Protein AF-A0A292SIX7-F1 (afdb_monomer)

Structure (mmCIF, N/CA/C/O backbone):
data_AF-A0A292SIX7-F1
#
_entry.id   AF-A0A292SIX7-F1
#
loop_
_atom_site.group_PDB
_atom_site.id
_atom_site.type_symbol
_atom_site.label_atom_id
_atom_site.label_alt_id
_atom_site.label_comp_id
_atom_site.label_asym_id
_atom_site.label_entity_id
_atom_site.label_seq_id
_atom_site.pdbx_PDB_ins_code
_atom_site.Cartn_x
_atom_site.Cartn_y
_atom_site.Cartn_z
_atom_site.occupancy
_atom_site.B_iso_or_equiv
_atom_site.auth_seq_id
_atom_site.auth_comp_id
_atom_site.auth_asym_id
_atom_site.auth_atom_id
_atom_site.pdbx_PDB_model_num
ATOM 1 N N . GLY A 1 1 ? -0.513 16.752 -8.871 1.00 60.44 1 GLY A N 1
ATOM 2 C CA . GLY A 1 1 ? -1.214 16.411 -7.616 1.00 60.44 1 GLY A CA 1
ATOM 3 C C . GLY A 1 1 ? -1.445 14.915 -7.543 1.00 60.44 1 GLY A C 1
ATOM 4 O O . GLY A 1 1 ? -1.199 14.222 -8.523 1.00 60.44 1 GLY A O 1
ATOM 5 N N . CYS A 1 2 ? -1.913 14.416 -6.408 1.00 75.81 2 CYS A N 1
ATOM 6 C CA . CYS A 1 2 ? -2.048 12.983 -6.123 1.00 75.81 2 CYS A CA 1
ATOM 7 C C . CYS A 1 2 ? -3.405 12.468 -6.586 1.00 75.81 2 CYS A C 1
ATOM 9 O O . CYS A 1 2 ? -4.216 11.971 -5.813 1.00 75.81 2 CYS A O 1
ATOM 11 N N . GLY A 1 3 ? -3.652 12.685 -7.878 1.00 83.25 3 GLY A N 1
ATOM 12 C CA . GLY A 1 3 ? -4.972 12.628 -8.487 1.00 83.25 3 GLY A CA 1
ATOM 13 C C . GLY A 1 3 ? -5.657 11.278 -8.363 1.00 83.25 3 GLY A C 1
ATOM 14 O O . GLY A 1 3 ? -6.871 11.265 -8.406 1.00 83.25 3 GLY A O 1
ATOM 15 N N . ASN A 1 4 ? -4.931 10.176 -8.150 1.00 88.31 4 ASN A N 1
ATOM 16 C CA . ASN A 1 4 ? -5.556 8.855 -8.032 1.00 88.31 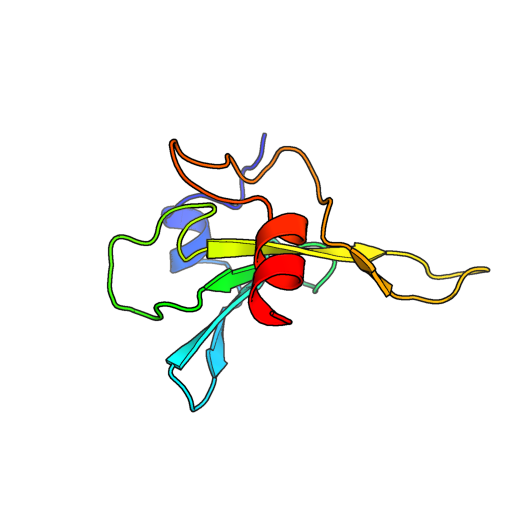4 ASN A CA 1
ATOM 17 C C . ASN A 1 4 ? -5.857 8.443 -6.581 1.00 88.31 4 ASN A C 1
ATOM 19 O O . ASN A 1 4 ? -6.574 7.470 -6.375 1.00 88.31 4 ASN A O 1
ATOM 23 N N . TRP A 1 5 ? -5.354 9.179 -5.582 1.00 85.19 5 TRP A N 1
ATOM 24 C CA . TRP A 1 5 ? -5.689 8.969 -4.170 1.00 85.19 5 TRP A CA 1
ATOM 25 C C . TRP A 1 5 ? -6.854 9.859 -3.749 1.00 85.19 5 TRP A C 1
ATOM 27 O O . TRP A 1 5 ? -6.734 10.730 -2.893 1.00 85.19 5 TRP A O 1
ATOM 37 N N . ASN A 1 6 ? -7.997 9.650 -4.391 1.00 84.62 6 ASN A N 1
ATOM 38 C CA . ASN A 1 6 ? -9.268 10.205 -3.951 1.00 84.62 6 ASN A CA 1
ATOM 39 C C . ASN A 1 6 ? -10.363 9.149 -4.101 1.00 84.62 6 ASN A C 1
ATOM 41 O O . ASN A 1 6 ? -10.239 8.237 -4.920 1.00 84.62 6 ASN A O 1
ATOM 45 N N . GLN A 1 7 ? -11.439 9.316 -3.337 1.00 84.00 7 GLN A N 1
ATOM 46 C CA . GLN A 1 7 ? -12.537 8.358 -3.250 1.00 84.00 7 GLN A CA 1
ATOM 47 C C . GLN A 1 7 ? -13.077 7.940 -4.626 1.00 84.00 7 GLN A C 1
ATOM 49 O O . GLN A 1 7 ? -13.126 6.752 -4.926 1.00 84.00 7 GLN A O 1
ATOM 54 N N . LYS A 1 8 ? -13.371 8.900 -5.512 1.00 90.31 8 LYS A N 1
ATOM 55 C CA . LYS A 1 8 ? -13.927 8.616 -6.843 1.00 90.31 8 LYS A CA 1
ATOM 56 C C . LYS A 1 8 ? -12.998 7.748 -7.693 1.00 90.31 8 LYS A C 1
ATOM 58 O O . LYS A 1 8 ? -13.472 6.857 -8.393 1.00 90.31 8 LYS A O 1
ATOM 63 N N . GLU A 1 9 ? -11.694 8.016 -7.682 1.00 91.31 9 GLU A N 1
ATOM 64 C CA . GLU A 1 9 ? -10.736 7.210 -8.447 1.00 91.31 9 GLU A CA 1
ATOM 65 C C . GLU A 1 9 ? -10.578 5.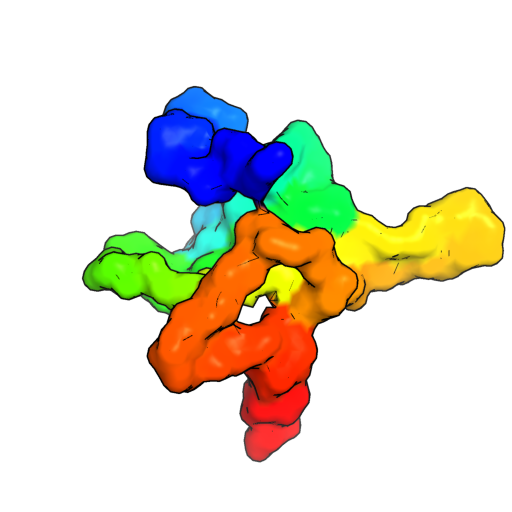808 -7.854 1.00 91.31 9 GLU A C 1
ATOM 67 O O . GLU A 1 9 ? -10.546 4.840 -8.616 1.00 91.31 9 GLU A O 1
ATOM 72 N N . ILE A 1 10 ? -10.521 5.697 -6.522 1.00 86.56 10 ILE A N 1
ATOM 73 C CA . ILE A 1 10 ? -10.392 4.418 -5.813 1.00 86.56 10 ILE A CA 1
ATOM 74 C C . ILE A 1 10 ? -11.605 3.529 -6.090 1.00 86.56 10 ILE A C 1
ATOM 76 O O . ILE A 1 10 ? -11.433 2.405 -6.551 1.00 86.56 10 ILE A O 1
ATOM 80 N N . GLU A 1 11 ? -12.814 4.054 -5.897 1.00 86.31 11 GLU A N 1
ATOM 81 C CA . GLU A 1 11 ? -14.065 3.297 -6.025 1.00 86.31 11 GLU A CA 1
ATOM 82 C C . GLU A 1 11 ? -14.362 2.851 -7.459 1.00 86.31 11 GLU A C 1
ATOM 84 O O . GLU A 1 11 ? -14.962 1.801 -7.662 1.00 86.31 11 GLU A O 1
ATOM 89 N N . ASN A 1 12 ? -13.959 3.637 -8.464 1.00 90.88 12 ASN A N 1
ATOM 90 C CA . ASN A 1 12 ? -14.415 3.413 -9.840 1.00 90.88 12 ASN A CA 1
ATOM 91 C C . ASN A 1 12 ? -13.324 2.937 -10.801 1.00 90.88 12 ASN A C 1
ATOM 93 O O . ASN A 1 12 ? -13.641 2.518 -11.913 1.00 90.88 12 ASN A O 1
ATOM 97 N N . LYS A 1 13 ? -12.039 3.086 -10.455 1.00 92.06 13 LYS A N 1
ATOM 98 C CA . LYS A 1 13 ? -10.957 2.915 -11.439 1.00 92.06 13 LYS A CA 1
ATOM 99 C C . LYS A 1 13 ? -9.693 2.251 -10.916 1.00 92.06 13 LYS A C 1
ATOM 101 O O . LYS A 1 13 ? -8.802 2.000 -11.727 1.00 92.06 13 LYS A O 1
ATOM 106 N N . ARG A 1 14 ? -9.501 2.086 -9.606 1.00 90.44 14 ARG A N 1
ATOM 107 C CA . ARG A 1 14 ? -8.275 1.465 -9.077 1.00 90.44 14 ARG A CA 1
ATOM 108 C C . ARG A 1 14 ? -8.445 -0.037 -8.930 1.00 90.44 14 ARG A C 1
ATOM 110 O O . ARG A 1 14 ? -9.533 -0.535 -8.671 1.00 90.44 14 ARG A O 1
ATOM 117 N N . ILE A 1 15 ? -7.335 -0.746 -9.102 1.00 92.94 15 ILE A N 1
ATOM 118 C CA . ILE A 1 15 ? -7.268 -2.175 -8.817 1.00 92.94 15 ILE A CA 1
ATOM 119 C C . ILE A 1 15 ? -7.058 -2.329 -7.315 1.00 92.94 15 ILE A C 1
ATOM 121 O O . ILE A 1 15 ? -6.132 -1.737 -6.748 1.00 92.94 15 ILE A O 1
ATOM 125 N N . VAL A 1 16 ? -7.920 -3.132 -6.700 1.00 91.75 16 VAL A N 1
ATOM 126 C CA . VAL A 1 16 ? -7.911 -3.420 -5.270 1.00 91.75 16 VAL A CA 1
ATOM 127 C C . VAL A 1 16 ? -7.896 -4.931 -5.080 1.00 91.75 16 VAL A C 1
ATOM 129 O O . VAL A 1 16 ? -8.729 -5.640 -5.639 1.00 91.75 16 VAL A O 1
ATOM 132 N N . TYR A 1 17 ? -6.945 -5.415 -4.291 1.00 93.12 17 TYR A N 1
ATOM 133 C CA . TYR A 1 17 ? -6.870 -6.803 -3.858 1.00 93.12 17 TYR A CA 1
ATOM 134 C C . TYR A 1 17 ? -7.309 -6.877 -2.402 1.00 93.12 17 TYR A C 1
ATOM 136 O O . TYR A 1 17 ? -6.798 -6.131 -1.569 1.00 93.12 17 TYR A O 1
ATOM 144 N N . VAL A 1 18 ? -8.233 -7.784 -2.100 1.00 93.44 18 VAL A N 1
ATOM 145 C CA . VAL A 1 18 ? -8.638 -8.101 -0.728 1.00 93.44 18 VAL A CA 1
ATOM 146 C C . VAL A 1 18 ? -8.045 -9.459 -0.391 1.00 93.44 18 VAL A C 1
ATOM 148 O O . VAL A 1 18 ? -8.327 -10.446 -1.071 1.00 93.44 18 VAL A O 1
ATOM 151 N N . LEU A 1 19 ? -7.172 -9.495 0.609 1.00 94.50 19 LEU A N 1
ATOM 152 C CA . LEU A 1 19 ? -6.538 -10.723 1.068 1.00 94.50 19 LEU A CA 1
ATOM 153 C C . LEU A 1 19 ? -7.468 -11.482 2.020 1.00 94.50 19 LEU A C 1
ATOM 155 O O . LEU A 1 19 ? -8.423 -10.928 2.563 1.00 94.50 19 LEU A O 1
ATOM 159 N N . ALA A 1 20 ? -7.185 -12.769 2.225 1.00 94.75 20 ALA A N 1
ATOM 160 C CA . ALA A 1 20 ? -8.030 -13.653 3.029 1.00 94.75 20 ALA A CA 1
ATOM 161 C C . ALA A 1 20 ? -8.170 -13.210 4.499 1.00 94.75 20 ALA A C 1
ATOM 163 O O . ALA A 1 20 ? -9.172 -13.523 5.135 1.00 94.75 20 ALA A O 1
ATOM 164 N N . ASP A 1 21 ? -7.190 -12.476 5.029 1.00 92.12 21 ASP A N 1
ATOM 165 C CA . ASP A 1 21 ? -7.197 -11.925 6.389 1.00 92.12 21 ASP A CA 1
ATOM 166 C C . ASP A 1 21 ? -7.907 -10.563 6.501 1.00 92.12 21 ASP A C 1
ATOM 168 O O . ASP A 1 21 ? -8.001 -9.997 7.588 1.00 92.12 21 ASP A O 1
ATOM 172 N N . GLY A 1 22 ? -8.437 -10.044 5.390 1.00 91.25 22 GLY A N 1
ATOM 173 C CA . GLY A 1 22 ? -9.106 -8.748 5.325 1.00 91.25 22 GLY A CA 1
ATOM 174 C C . GLY A 1 22 ? -8.184 -7.570 5.012 1.00 91.25 22 GLY A C 1
ATOM 175 O O . GLY A 1 22 ? -8.696 -6.464 4.840 1.00 91.25 22 GLY A O 1
ATOM 176 N N . THR A 1 23 ? -6.869 -7.782 4.879 1.00 93.69 23 THR A N 1
ATOM 177 C CA . THR A 1 23 ? -5.929 -6.754 4.409 1.00 93.69 23 THR A CA 1
ATOM 178 C C . THR A 1 23 ? -6.281 -6.333 2.988 1.00 93.69 23 THR A C 1
ATOM 180 O O . THR A 1 23 ? -6.579 -7.169 2.130 1.00 93.69 23 THR A O 1
ATOM 183 N N . ILE A 1 24 ? -6.202 -5.036 2.705 1.00 94.06 24 ILE A N 1
ATOM 184 C CA . ILE A 1 24 ? -6.506 -4.490 1.384 1.00 94.06 24 ILE A CA 1
ATOM 185 C C . ILE A 1 24 ? -5.235 -3.910 0.762 1.00 94.06 24 ILE A C 1
ATOM 187 O O . ILE A 1 24 ? -4.552 -3.089 1.367 1.00 94.06 24 ILE A O 1
ATOM 191 N N . ILE A 1 25 ? -4.926 -4.299 -0.476 1.00 93.88 25 ILE A N 1
ATOM 192 C CA . ILE A 1 25 ? -3.843 -3.715 -1.277 1.00 93.88 25 ILE A CA 1
ATOM 193 C C . ILE A 1 25 ? -4.457 -2.925 -2.429 1.00 93.88 25 ILE A C 1
ATOM 195 O O . ILE A 1 25 ? -5.127 -3.487 -3.293 1.00 93.88 25 ILE A O 1
ATOM 199 N N . MET A 1 26 ? -4.191 -1.624 -2.478 1.00 92.19 26 MET A N 1
ATOM 200 C CA . MET A 1 26 ? -4.714 -0.714 -3.497 1.00 92.19 26 MET A CA 1
ATOM 201 C C . MET A 1 26 ? -3.591 -0.201 -4.390 1.00 92.19 26 MET A C 1
ATOM 203 O O . MET A 1 26 ? -2.605 0.342 -3.896 1.00 92.19 26 MET A O 1
ATOM 207 N N . LEU A 1 27 ? -3.737 -0.317 -5.709 1.00 92.81 27 LEU A N 1
ATOM 208 C CA . LEU A 1 27 ? -2.757 0.224 -6.654 1.00 92.81 27 LEU A CA 1
ATOM 209 C C . LEU A 1 27 ? -3.075 1.684 -7.002 1.00 92.81 27 LEU A C 1
ATOM 211 O O . LEU A 1 27 ? -4.213 2.022 -7.319 1.00 92.81 27 LEU A O 1
ATOM 215 N N . TYR A 1 28 ? -2.059 2.553 -7.026 1.00 90.44 28 TYR A N 1
ATOM 216 C CA . TYR A 1 28 ? -2.232 3.944 -7.468 1.00 90.44 28 TYR A CA 1
ATOM 217 C C . TYR A 1 28 ? -2.496 4.047 -8.978 1.00 90.44 28 TYR A C 1
ATOM 219 O O . TYR A 1 28 ? -3.187 4.956 -9.445 1.00 90.44 28 TYR A O 1
ATOM 227 N N . GLY A 1 29 ? -1.927 3.128 -9.758 1.00 88.25 29 GLY A N 1
ATOM 228 C CA . GLY A 1 29 ? -2.053 3.054 -11.213 1.00 88.25 29 GLY A CA 1
ATOM 229 C C . GLY A 1 29 ? -2.230 1.614 -11.687 1.00 88.25 29 GLY A C 1
ATOM 230 O O . GLY A 1 29 ? -2.712 0.765 -10.947 1.00 88.25 29 GLY A O 1
ATOM 231 N N . THR A 1 30 ? -1.821 1.327 -12.920 1.00 82.94 30 THR A N 1
ATOM 232 C CA . THR A 1 30 ? -1.963 -0.002 -13.542 1.00 82.94 30 THR A CA 1
ATOM 233 C C . THR A 1 30 ? -0.982 -1.053 -13.015 1.00 82.94 30 THR A C 1
ATOM 235 O O . THR A 1 30 ? -1.131 -2.228 -13.327 1.00 82.94 30 THR A O 1
ATOM 238 N N . GLY A 1 31 ? 0.012 -0.663 -12.211 1.00 83.19 31 GLY A N 1
ATOM 239 C CA . GLY A 1 31 ? 1.018 -1.573 -11.666 1.00 83.19 31 GLY A CA 1
ATOM 240 C C . GLY A 1 31 ? 1.546 -1.140 -10.294 1.00 83.19 31 GLY A C 1
ATOM 241 O O . GLY A 1 31 ? 1.212 -0.053 -9.816 1.00 83.19 31 GLY A O 1
ATOM 242 N N . PRO A 1 32 ? 2.400 -1.963 -9.659 1.00 83.44 32 PRO A N 1
ATOM 243 C CA . PRO A 1 32 ? 2.798 -1.808 -8.256 1.00 83.44 32 PRO A CA 1
ATOM 244 C C . PRO A 1 32 ? 3.8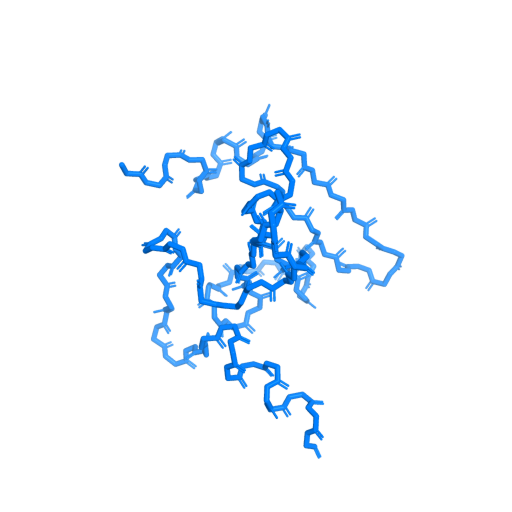93 -0.748 -8.025 1.00 83.44 32 PRO A C 1
ATOM 246 O O . PRO A 1 32 ? 4.602 -0.789 -7.023 1.00 83.44 32 PRO A O 1
ATOM 249 N N . SER A 1 33 ? 4.065 0.216 -8.935 1.00 87.88 33 SER A N 1
ATOM 250 C CA . SER A 1 33 ? 5.062 1.291 -8.779 1.00 87.88 33 SER A CA 1
ATOM 251 C C . SER A 1 33 ? 4.774 2.193 -7.571 1.00 87.88 33 SER A C 1
ATOM 253 O O . SER A 1 33 ? 5.696 2.732 -6.947 1.00 87.88 33 SER A O 1
ATOM 255 N N . LEU A 1 34 ? 3.491 2.322 -7.228 1.00 91.12 34 LEU A N 1
ATOM 256 C CA . LEU A 1 34 ? 2.967 2.962 -6.029 1.00 91.12 34 LEU A CA 1
ATOM 257 C C . LEU A 1 34 ? 1.669 2.247 -5.637 1.00 91.12 34 LEU A C 1
ATOM 259 O O . LEU A 1 34 ? 0.764 2.100 -6.460 1.00 91.12 34 LEU A O 1
ATOM 263 N N . PHE A 1 35 ? 1.582 1.806 -4.391 1.00 92.81 35 PHE A N 1
ATOM 264 C CA . PHE A 1 35 ? 0.419 1.122 -3.840 1.00 92.81 35 PHE A CA 1
ATOM 265 C C . PHE A 1 35 ? 0.259 1.466 -2.362 1.00 92.81 35 PHE A C 1
ATOM 267 O O . PHE A 1 35 ? 1.201 1.932 -1.727 1.00 92.81 35 PHE A O 1
ATOM 274 N N . ALA A 1 36 ? -0.935 1.270 -1.823 1.00 92.19 36 ALA A N 1
ATOM 275 C CA . ALA A 1 36 ? -1.213 1.418 -0.406 1.00 92.19 36 ALA A CA 1
ATOM 276 C C . ALA A 1 36 ? -1.704 0.089 0.165 1.00 92.19 36 ALA A C 1
ATOM 278 O O . ALA A 1 36 ? -2.384 -0.666 -0.527 1.00 92.19 36 ALA A O 1
ATOM 279 N N . ILE A 1 37 ? -1.337 -0.185 1.410 1.00 93.62 37 ILE A N 1
ATOM 280 C CA . ILE A 1 37 ? -1.836 -1.310 2.192 1.00 93.62 37 ILE A CA 1
ATOM 281 C C . ILE A 1 37 ? -2.702 -0.738 3.305 1.00 93.62 37 ILE A C 1
ATOM 283 O O . ILE A 1 37 ? -2.246 0.128 4.052 1.00 93.62 37 ILE A O 1
ATOM 287 N N . ASP A 1 38 ? -3.929 -1.228 3.386 1.00 93.12 38 ASP A N 1
ATOM 288 C CA . ASP A 1 38 ? -4.847 -1.014 4.491 1.00 93.12 38 ASP A CA 1
ATOM 289 C C . ASP A 1 38 ? -4.899 -2.279 5.352 1.00 93.12 38 ASP A C 1
ATOM 291 O O . ASP A 1 38 ? -5.252 -3.360 4.874 1.00 93.12 38 ASP A O 1
ATOM 295 N N . ILE A 1 39 ? -4.508 -2.122 6.616 1.00 92.38 39 ILE A N 1
ATOM 296 C CA . ILE A 1 39 ? -4.421 -3.203 7.607 1.00 92.38 39 ILE A CA 1
ATOM 297 C C . ILE A 1 39 ? -5.656 -3.298 8.515 1.00 92.38 39 ILE A C 1
ATOM 299 O O . ILE A 1 39 ? -5.759 -4.221 9.317 1.00 92.38 39 ILE A O 1
ATOM 303 N N . ASN A 1 40 ? -6.581 -2.343 8.423 1.00 89.75 40 ASN A N 1
ATOM 304 C CA . ASN A 1 40 ? -7.841 -2.326 9.166 1.00 89.75 40 ASN A CA 1
ATOM 305 C C . ASN A 1 40 ? -9.011 -2.863 8.313 1.00 89.75 40 ASN A C 1
ATOM 307 O O . ASN A 1 40 ? -10.100 -3.159 8.820 1.00 89.75 40 ASN A O 1
ATOM 311 N N . GLY A 1 41 ? -8.768 -3.049 7.014 1.00 83.69 41 GLY A N 1
ATOM 312 C CA . GLY A 1 41 ? -9.717 -3.587 6.054 1.00 83.69 41 GLY A CA 1
ATOM 313 C C . GLY A 1 41 ? -10.900 -2.644 5.848 1.00 83.69 41 GLY A C 1
ATOM 314 O O . GLY A 1 41 ? -10.802 -1.427 5.962 1.00 83.69 41 GLY A O 1
ATOM 315 N N . GLN A 1 42 ? -12.090 -3.195 5.599 1.00 76.31 42 GLN A N 1
ATOM 316 C CA . GLN A 1 42 ? -13.292 -2.382 5.340 1.00 76.31 42 GLN A CA 1
ATOM 317 C C . GLN A 1 42 ? -13.876 -1.691 6.594 1.00 76.31 42 GLN A C 1
ATOM 319 O O . GLN A 1 42 ? -14.997 -1.179 6.556 1.00 76.31 42 GLN A O 1
ATOM 324 N N . LYS A 1 43 ? -13.153 -1.667 7.722 1.00 82.50 43 LYS A N 1
ATOM 325 C CA . LYS A 1 43 ? -13.587 -1.012 8.964 1.00 82.50 43 LYS A CA 1
ATOM 326 C C . LYS A 1 43 ? -13.264 0.482 8.917 1.00 82.50 43 LYS A C 1
ATOM 328 O O . LYS A 1 43 ? -12.323 0.947 9.545 1.00 82.50 43 LYS A O 1
ATOM 333 N N . GLY A 1 44 ? -14.059 1.245 8.172 1.00 77.88 44 GLY A N 1
ATOM 334 C CA . GLY A 1 44 ? -13.864 2.690 8.057 1.00 77.88 44 GLY A CA 1
ATOM 335 C C . GLY A 1 44 ? -14.084 3.475 9.369 1.00 77.88 44 GLY A C 1
ATOM 336 O O . GLY A 1 44 ? -14.732 2.976 10.293 1.00 77.88 44 GLY A O 1
ATOM 337 N N . PRO A 1 45 ? -13.621 4.740 9.433 1.00 85.06 45 PRO A N 1
ATOM 338 C CA . PRO A 1 45 ? -12.851 5.439 8.400 1.00 85.06 45 PRO A CA 1
ATOM 339 C C . PRO A 1 45 ? -11.349 5.110 8.465 1.00 85.06 45 PRO A C 1
ATOM 341 O O . PRO A 1 45 ? -10.735 5.291 9.515 1.00 85.06 45 PRO A O 1
ATOM 344 N N . ASN A 1 46 ? -10.764 4.712 7.329 1.00 87.06 46 ASN A N 1
ATOM 345 C CA . ASN A 1 46 ? -9.320 4.494 7.199 1.00 87.06 46 ASN A CA 1
ATOM 346 C C . ASN A 1 46 ? -8.570 5.830 7.114 1.00 87.06 46 ASN A C 1
ATOM 348 O O . ASN A 1 46 ? -8.996 6.747 6.404 1.00 87.06 46 ASN A O 1
ATOM 352 N N . LYS A 1 47 ? -7.454 5.929 7.835 1.00 91.00 47 LYS A N 1
ATOM 353 C CA . LYS A 1 47 ? -6.621 7.119 7.995 1.00 91.00 47 LYS A CA 1
ATOM 354 C C . LYS A 1 47 ? -5.174 6.850 7.622 1.00 91.00 47 LYS A C 1
ATOM 356 O O . LYS A 1 47 ? -4.533 5.886 8.057 1.00 91.00 47 LYS A O 1
ATOM 361 N N . TRP A 1 48 ? -4.608 7.791 6.881 1.00 90.50 48 TRP A N 1
ATOM 362 C CA . TRP A 1 48 ? -3.224 7.694 6.442 1.00 90.50 48 TRP A CA 1
ATOM 363 C C . TRP A 1 48 ? -2.248 7.723 7.621 1.00 90.50 48 TRP A C 1
ATOM 365 O O . TRP A 1 48 ? -2.258 8.635 8.450 1.00 90.50 48 TRP A O 1
ATOM 375 N N . GLY A 1 49 ? -1.364 6.729 7.662 1.00 92.62 49 GLY A N 1
ATOM 376 C CA . GLY A 1 49 ? -0.381 6.552 8.725 1.00 92.62 49 GLY A CA 1
ATOM 377 C C . GLY A 1 49 ? -0.920 5.885 9.993 1.00 92.62 49 GLY A C 1
ATOM 378 O O . GLY A 1 49 ? -0.143 5.670 10.919 1.00 92.62 49 GLY A O 1
ATOM 379 N N . HIS A 1 50 ? -2.207 5.540 10.059 1.00 94.44 50 HIS A N 1
ATOM 380 C CA . HIS A 1 50 ? -2.784 4.785 11.181 1.00 94.44 50 HIS A CA 1
ATOM 381 C C . HIS A 1 50 ? -3.080 3.351 10.762 1.00 94.44 50 HIS A C 1
ATOM 383 O O . HIS A 1 50 ? -2.569 2.409 11.361 1.00 94.44 50 HIS A O 1
ATOM 389 N N . ASP A 1 51 ? -3.846 3.212 9.686 1.00 93.69 51 ASP A N 1
ATOM 390 C CA . ASP A 1 51 ? -4.247 1.935 9.098 1.00 93.69 51 ASP A CA 1
ATOM 391 C C . ASP A 1 51 ? -3.928 1.859 7.598 1.00 93.69 51 ASP A C 1
ATOM 393 O O . ASP A 1 51 ? -3.820 0.760 7.062 1.00 93.69 51 ASP A O 1
ATOM 397 N N . LEU A 1 52 ? -3.681 2.999 6.942 1.00 92.31 52 LEU A N 1
ATOM 398 C CA . LEU A 1 52 ? -3.364 3.081 5.522 1.00 92.31 52 LEU A CA 1
ATOM 399 C C . LEU A 1 52 ? -1.920 3.551 5.285 1.00 92.31 52 LEU A C 1
ATOM 401 O O . LEU A 1 52 ? -1.542 4.674 5.636 1.00 92.31 52 LEU A O 1
ATOM 405 N N . PHE A 1 53 ? -1.114 2.709 4.635 1.00 93.25 53 PHE A N 1
ATOM 406 C CA . PHE A 1 53 ? 0.325 2.925 4.450 1.00 93.25 53 PHE A CA 1
ATOM 407 C C . PHE A 1 53 ? 0.745 2.780 2.991 1.00 93.25 53 PHE A C 1
ATOM 409 O O . PHE A 1 53 ? 0.425 1.791 2.338 1.00 93.25 53 PHE A O 1
ATOM 416 N N . ALA A 1 54 ? 1.498 3.752 2.473 1.00 92.62 54 ALA A N 1
ATOM 417 C CA . ALA A 1 54 ? 1.939 3.759 1.082 1.00 92.62 54 ALA A CA 1
ATOM 418 C C . ALA A 1 54 ? 3.323 3.120 0.904 1.00 92.62 54 ALA A C 1
ATOM 420 O O . ALA A 1 54 ? 4.256 3.381 1.665 1.00 92.62 54 ALA A O 1
ATOM 421 N N . PHE A 1 55 ? 3.454 2.349 -0.166 1.00 93.25 55 PHE A N 1
ATOM 422 C CA . PHE A 1 55 ? 4.645 1.637 -0.606 1.00 93.25 55 PHE A CA 1
ATOM 423 C C . PHE A 1 55 ? 4.854 1.847 -2.102 1.00 93.25 55 PHE A C 1
ATOM 425 O O . PHE A 1 55 ? 3.969 2.292 -2.832 1.00 93.25 55 PHE A O 1
ATOM 432 N N . GLY A 1 56 ? 6.024 1.487 -2.607 1.00 91.44 56 GLY A N 1
ATOM 433 C CA . GLY A 1 56 ? 6.235 1.449 -4.047 1.00 91.44 56 GLY A CA 1
ATOM 434 C C . GLY A 1 56 ? 7.411 0.584 -4.417 1.00 91.44 56 GLY A C 1
ATOM 435 O O . GLY A 1 56 ? 8.312 0.375 -3.616 1.00 91.44 56 GLY A O 1
ATOM 436 N N . THR A 1 57 ? 7.425 0.090 -5.643 1.00 90.38 57 THR A N 1
ATOM 437 C CA . THR A 1 57 ? 8.580 -0.638 -6.162 1.00 90.38 57 THR A CA 1
ATOM 438 C C . THR A 1 57 ? 9.601 0.336 -6.749 1.00 90.38 57 THR A C 1
ATOM 440 O O . THR A 1 57 ? 9.258 1.352 -7.367 1.00 90.38 57 THR A O 1
ATOM 443 N N . ARG A 1 58 ? 10.883 0.080 -6.490 1.00 88.62 58 ARG A N 1
ATOM 444 C CA . ARG A 1 58 ? 12.029 0.856 -6.986 1.00 88.62 58 ARG A CA 1
ATOM 445 C C . ARG A 1 58 ? 13.139 -0.096 -7.430 1.00 88.62 58 ARG A C 1
ATOM 447 O O . ARG A 1 58 ? 13.106 -1.281 -7.112 1.00 88.62 58 ARG A O 1
ATOM 454 N N . GLY A 1 59 ? 14.126 0.440 -8.146 1.00 85.81 59 GLY A N 1
ATOM 455 C CA . GLY A 1 59 ? 15.203 -0.342 -8.759 1.00 85.81 59 GLY A CA 1
ATOM 456 C C . GLY A 1 59 ? 14.890 -0.709 -10.211 1.00 85.81 59 GLY A C 1
ATOM 457 O O . GLY A 1 59 ? 14.130 -0.004 -10.873 1.00 85.81 59 GLY A O 1
ATOM 458 N N . GLY A 1 60 ? 15.497 -1.791 -10.699 1.00 82.00 60 GLY A N 1
ATOM 459 C CA . GLY A 1 60 ? 15.409 -2.219 -12.096 1.00 82.00 60 GLY A CA 1
ATOM 460 C C . GLY A 1 60 ? 16.585 -1.737 -12.952 1.00 82.00 60 GLY A C 1
ATOM 461 O O . GLY A 1 60 ? 17.361 -0.863 -12.556 1.00 82.00 60 GLY A O 1
ATOM 462 N N . GLY A 1 61 ? 16.745 -2.352 -14.127 1.00 81.69 61 GLY A N 1
ATOM 463 C CA . GLY A 1 61 ? 17.899 -2.137 -15.003 1.00 81.69 61 GLY A CA 1
ATOM 464 C C . GLY A 1 61 ? 19.180 -2.709 -14.393 1.00 81.69 61 GLY A C 1
ATOM 465 O O . GLY A 1 61 ? 19.390 -3.915 -14.416 1.00 81.69 61 GLY A O 1
ATOM 466 N N . SER A 1 62 ? 20.023 -1.841 -13.829 1.00 85.88 62 SER A N 1
ATOM 467 C CA . SER A 1 62 ? 21.329 -2.192 -13.247 1.00 85.88 62 SER A CA 1
ATOM 468 C C . SER A 1 62 ? 21.324 -2.379 -11.724 1.00 85.88 62 SER A C 1
ATOM 470 O O . SER A 1 62 ? 22.370 -2.650 -11.138 1.00 85.88 62 SER A O 1
ATOM 472 N N . ARG A 1 63 ? 20.173 -2.218 -11.054 1.00 85.38 63 ARG A N 1
ATOM 473 C CA . ARG A 1 63 ? 20.037 -2.373 -9.595 1.00 85.38 63 ARG A CA 1
ATOM 474 C C . ARG A 1 63 ? 18.956 -3.387 -9.247 1.00 85.38 63 A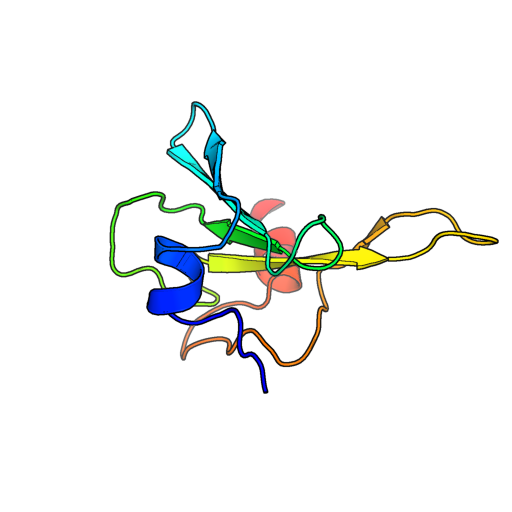RG A C 1
ATOM 476 O O . ARG A 1 63 ? 17.932 -3.464 -9.928 1.00 85.38 63 ARG A O 1
ATOM 483 N N . ALA A 1 64 ? 19.161 -4.107 -8.145 1.00 90.25 64 ALA A N 1
ATOM 484 C CA . ALA A 1 64 ? 18.152 -4.997 -7.586 1.00 90.25 64 ALA A CA 1
ATOM 485 C C . ALA A 1 64 ? 16.844 -4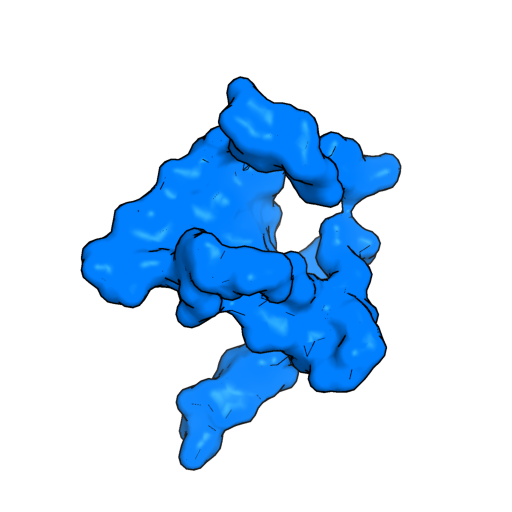.237 -7.316 1.00 90.25 64 A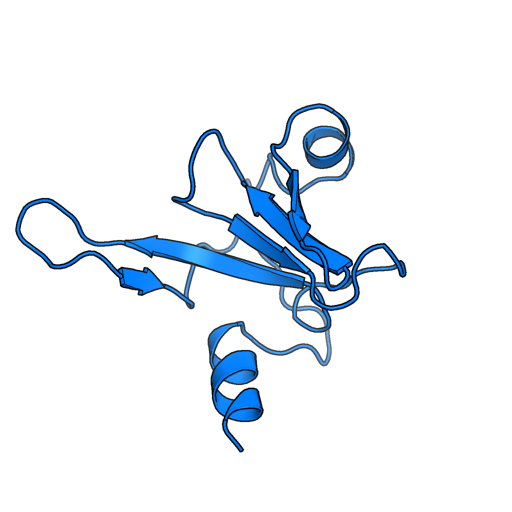LA A C 1
ATOM 487 O O . ALA A 1 64 ? 16.855 -3.085 -6.872 1.00 90.25 64 ALA A O 1
ATOM 488 N N . SER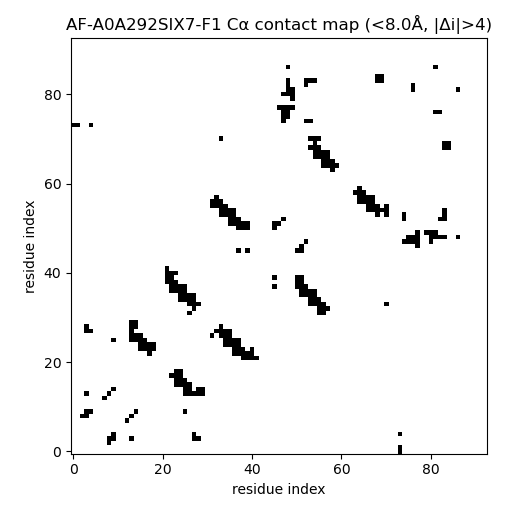 A 1 65 ? 15.721 -4.886 -7.613 1.00 90.50 65 SER A N 1
ATOM 489 C CA . SER A 1 65 ? 14.398 -4.343 -7.308 1.00 90.50 65 SER A CA 1
ATOM 490 C C . SER A 1 65 ? 14.108 -4.482 -5.817 1.00 90.50 65 SER A C 1
ATOM 492 O O . SER A 1 65 ? 14.475 -5.48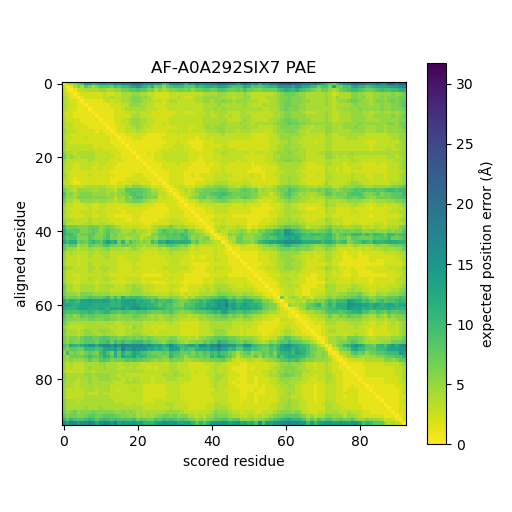4 -5.208 1.00 90.50 65 SER A O 1
ATOM 494 N N . TYR A 1 66 ? 13.441 -3.492 -5.232 1.00 90.50 66 TYR A N 1
ATOM 495 C CA . TYR A 1 66 ? 13.073 -3.494 -3.817 1.00 90.50 66 TYR A CA 1
ATOM 496 C C . TYR A 1 66 ? 11.754 -2.756 -3.572 1.00 90.50 66 TYR A C 1
ATOM 498 O O . TYR A 1 66 ? 11.297 -1.955 -4.396 1.00 90.50 66 TYR A O 1
ATOM 506 N N . VAL A 1 67 ? 11.149 -3.022 -2.412 1.00 91.75 67 VAL A N 1
ATOM 507 C CA . VAL A 1 67 ? 9.977 -2.296 -1.914 1.00 91.75 67 VAL A CA 1
ATOM 508 C C . VAL A 1 67 ? 10.457 -1.090 -1.111 1.00 91.75 67 VAL A C 1
ATOM 510 O O . VAL A 1 67 ? 11.151 -1.223 -0.108 1.00 91.75 67 VAL A O 1
ATOM 513 N N . ALA A 1 68 ? 10.101 0.101 -1.571 1.00 91.81 68 ALA A N 1
ATOM 514 C CA . ALA A 1 68 ? 10.379 1.363 -0.915 1.00 91.81 68 ALA A CA 1
ATOM 515 C C . ALA A 1 68 ? 9.230 1.758 0.019 1.00 91.81 68 ALA A C 1
ATOM 517 O O . ALA A 1 68 ? 8.057 1.706 -0.352 1.00 91.81 68 ALA A O 1
ATOM 518 N N . THR A 1 69 ? 9.599 2.218 1.211 1.00 91.38 69 THR A N 1
ATOM 519 C CA . THR A 1 69 ? 8.696 2.728 2.256 1.00 91.38 69 THR A CA 1
ATOM 520 C C . THR A 1 69 ? 8.632 4.259 2.270 1.00 91.38 69 THR A C 1
ATOM 522 O O . THR A 1 69 ? 7.689 4.851 2.786 1.00 91.38 69 THR A O 1
ATOM 525 N N . HIS A 1 70 ? 9.629 4.911 1.671 1.00 85.00 70 HIS A N 1
ATOM 526 C CA . HIS A 1 70 ? 9.659 6.346 1.410 1.00 85.00 70 HIS A CA 1
ATOM 527 C C . HIS A 1 70 ? 9.221 6.590 -0.032 1.00 85.00 70 HIS A C 1
ATOM 529 O O . HIS A 1 70 ? 10.043 6.668 -0.948 1.00 85.00 70 HIS A O 1
ATOM 535 N N . VAL A 1 71 ? 7.910 6.640 -0.249 1.00 78.88 71 VAL A N 1
ATOM 536 C CA . VAL A 1 71 ? 7.343 6.954 -1.564 1.00 78.88 71 VAL A CA 1
ATOM 537 C C . VAL A 1 71 ? 6.935 8.425 -1.657 1.00 78.88 71 VAL A C 1
ATOM 539 O O . VAL A 1 71 ? 7.122 9.183 -0.715 1.00 78.88 71 VAL A O 1
ATOM 542 N N . SER A 1 72 ? 6.496 8.870 -2.836 1.00 67.06 72 SER A N 1
ATOM 543 C CA . SER A 1 72 ? 6.174 10.272 -3.168 1.00 67.06 72 SER A CA 1
ATOM 544 C C . SER A 1 72 ? 5.346 11.006 -2.104 1.00 67.06 72 SER A C 1
ATOM 546 O O . SER A 1 72 ? 4.605 10.361 -1.375 1.00 67.06 72 SER A O 1
ATOM 548 N N . SER A 1 73 ? 5.311 12.343 -2.148 1.00 68.69 73 SER A N 1
ATOM 549 C CA . SER A 1 73 ? 4.488 13.246 -1.310 1.00 68.69 73 SER A CA 1
ATOM 550 C C . SER A 1 73 ? 2.957 13.060 -1.391 1.00 68.69 73 SER A C 1
ATOM 552 O O . SER A 1 73 ? 2.199 13.926 -0.963 1.00 68.69 73 SER A O 1
ATOM 554 N N . CYS A 1 74 ? 2.487 11.946 -1.950 1.00 72.56 74 CYS A N 1
ATOM 555 C CA . CYS A 1 74 ? 1.093 11.664 -2.246 1.00 72.56 74 CYS A CA 1
ATOM 556 C C . CYS A 1 74 ? 0.306 10.911 -1.181 1.00 72.56 74 CYS A C 1
ATOM 558 O O . CYS A 1 74 ? -0.848 10.582 -1.429 1.00 72.56 74 CYS A O 1
ATOM 560 N N . TYR A 1 75 ? 0.891 10.682 -0.012 1.00 80.06 75 TYR A N 1
ATOM 561 C CA . TYR A 1 75 ? 0.193 10.144 1.149 1.00 80.06 75 TYR A CA 1
ATOM 562 C C . TYR A 1 75 ? 0.452 11.079 2.342 1.00 80.06 75 TYR A C 1
ATOM 564 O O . TYR A 1 75 ? 1.585 11.173 2.821 1.00 80.06 75 TYR A O 1
ATOM 572 N N . PRO A 1 76 ? -0.549 11.852 2.789 1.00 82.94 76 PRO A N 1
ATOM 573 C CA . PRO A 1 76 ? -0.379 12.728 3.939 1.00 82.94 76 PRO A CA 1
ATOM 574 C C . PRO A 1 76 ? -0.396 11.883 5.210 1.00 82.94 76 PRO A C 1
ATOM 576 O O . PRO A 1 76 ? -1.377 11.210 5.459 1.00 82.94 76 PRO A O 1
ATOM 579 N N . ILE A 1 77 ? 0.647 11.911 6.038 1.00 90.44 77 ILE A N 1
ATOM 580 C CA . ILE A 1 77 ? 0.563 11.273 7.361 1.00 90.44 77 ILE A CA 1
ATOM 581 C C . ILE A 1 77 ? -0.349 12.142 8.229 1.00 90.44 77 ILE A C 1
ATOM 583 O O . ILE A 1 77 ? -0.036 13.309 8.484 1.00 90.44 77 ILE A O 1
ATOM 587 N N . GLU A 1 78 ? -1.485 11.597 8.659 1.00 92.44 78 GLU A N 1
ATOM 588 C CA . GLU A 1 78 ? -2.412 12.324 9.521 1.00 92.44 78 GLU A CA 1
ATOM 589 C C . GLU A 1 78 ? -1.826 12.530 10.922 1.00 92.44 78 GLU A C 1
ATOM 591 O O . GLU A 1 78 ? -0.924 11.815 11.364 1.00 92.44 78 GLU A O 1
ATOM 596 N N . LYS A 1 79 ? -2.352 13.516 11.661 1.00 94.44 79 LYS A N 1
ATOM 597 C CA . LYS A 1 79 ? -1.893 13.818 13.023 1.00 94.44 79 LYS A CA 1
ATOM 598 C C . LYS A 1 79 ? -1.941 12.557 13.898 1.00 94.44 79 LYS A C 1
ATOM 600 O O . LYS A 1 79 ? -2.987 11.928 14.026 1.00 94.44 79 LYS A O 1
ATOM 605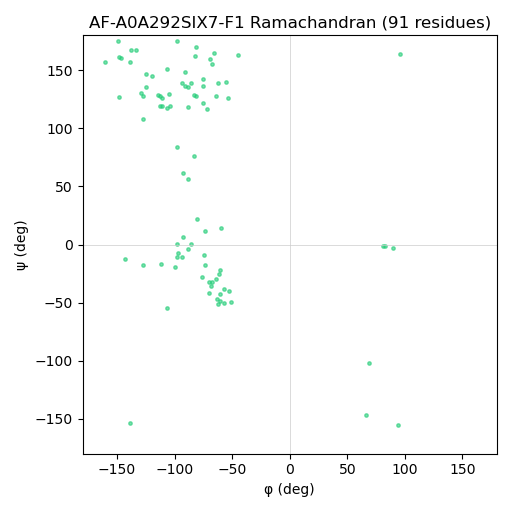 N N . GLY A 1 80 ? -0.807 12.228 14.520 1.00 94.50 80 GLY A N 1
ATOM 606 C CA . GLY A 1 80 ? -0.648 11.036 15.361 1.00 94.50 80 GLY A CA 1
ATOM 607 C C . GLY A 1 80 ? -0.350 9.741 14.597 1.00 94.50 80 GLY A C 1
ATOM 608 O O . GLY A 1 80 ? -0.165 8.715 15.239 1.00 94.50 80 GLY A O 1
ATOM 609 N N . GLY A 1 81 ? -0.292 9.781 13.264 1.00 94.31 81 GLY A N 1
ATOM 610 C CA . GLY A 1 81 ? 0.062 8.639 12.429 1.00 94.31 81 GLY A CA 1
ATOM 611 C C . GLY A 1 81 ? 1.573 8.420 12.316 1.00 94.31 81 GLY A C 1
ATOM 612 O O . GLY A 1 81 ? 2.396 9.258 12.693 1.00 94.31 81 GLY A O 1
ATOM 613 N N . LEU A 1 82 ? 1.936 7.275 11.750 1.00 94.25 82 LEU A N 1
ATOM 614 C CA . LEU A 1 82 ? 3.296 6.844 11.468 1.00 94.25 82 LEU A CA 1
ATOM 615 C C . LEU A 1 82 ? 3.597 6.920 9.969 1.00 94.25 82 LEU A C 1
ATOM 617 O O . LEU A 1 82 ? 2.734 6.729 9.115 1.00 94.25 82 LEU A O 1
ATOM 621 N N . SER A 1 83 ? 4.870 7.136 9.637 1.00 93.38 83 SER A N 1
ATOM 622 C CA . SER A 1 83 ? 5.354 6.831 8.290 1.00 93.38 83 SER A CA 1
ATOM 623 C C . SER A 1 83 ? 5.341 5.318 8.059 1.00 93.38 83 SER A C 1
ATOM 625 O O . SER A 1 83 ? 5.490 4.547 9.008 1.00 93.38 83 SER A O 1
ATOM 627 N N . THR A 1 84 ? 5.254 4.879 6.800 1.00 93.62 84 THR A N 1
ATOM 628 C CA . THR A 1 84 ? 5.365 3.454 6.439 1.00 93.62 84 THR A CA 1
ATOM 629 C C . THR A 1 84 ? 6.637 2.815 7.009 1.00 93.62 84 THR A C 1
ATOM 631 O O . THR A 1 84 ? 6.600 1.699 7.519 1.00 93.62 84 THR A O 1
ATOM 634 N N . THR A 1 85 ? 7.763 3.537 6.986 1.00 93.38 85 THR A N 1
ATOM 635 C CA . THR A 1 85 ? 9.027 3.078 7.583 1.00 93.38 85 THR A CA 1
ATOM 636 C C . THR A 1 85 ? 8.894 2.844 9.086 1.00 93.38 85 THR A C 1
ATOM 638 O O . THR A 1 85 ? 9.280 1.786 9.575 1.00 93.38 85 THR A O 1
ATOM 641 N N . ASN A 1 86 ? 8.329 3.804 9.824 1.00 94.00 86 ASN A N 1
ATOM 642 C CA . ASN A 1 86 ? 8.180 3.681 11.275 1.00 94.00 86 ASN A CA 1
ATOM 643 C C . ASN A 1 86 ? 7.168 2.598 11.657 1.00 94.00 86 ASN A C 1
ATOM 645 O O . ASN A 1 86 ? 7.389 1.902 12.642 1.00 94.00 86 ASN A O 1
ATOM 649 N N . MET A 1 87 ? 6.094 2.438 10.877 1.00 93.19 87 MET A N 1
ATOM 650 C CA . MET A 1 87 ? 5.135 1.349 11.058 1.00 93.19 87 MET A CA 1
ATOM 651 C C . MET A 1 87 ? 5.838 -0.011 10.992 1.00 93.19 87 MET A C 1
ATOM 653 O O . MET A 1 87 ? 5.727 -0.783 11.940 1.00 93.19 87 MET A O 1
ATOM 657 N N . LEU A 1 88 ? 6.646 -0.260 9.955 1.00 91.88 88 LEU A N 1
ATOM 658 C CA . LEU A 1 88 ? 7.392 -1.516 9.837 1.00 91.88 88 LEU A CA 1
ATOM 659 C C . LEU A 1 88 ? 8.399 -1.700 10.973 1.00 91.88 88 LEU A C 1
ATOM 661 O O . LEU A 1 88 ? 8.455 -2.761 11.578 1.00 91.88 88 LEU A O 1
ATOM 665 N N . ILE A 1 89 ? 9.192 -0.674 11.296 1.00 93.19 89 ILE A N 1
ATOM 666 C CA . ILE A 1 89 ? 10.168 -0.763 12.396 1.00 93.19 89 ILE A CA 1
ATOM 667 C C . ILE A 1 89 ? 9.477 -1.132 13.714 1.00 93.19 89 ILE A C 1
ATOM 669 O O . ILE A 1 89 ? 10.031 -1.893 14.505 1.00 93.19 89 ILE A O 1
ATOM 673 N N . ASN A 1 90 ? 8.277 -0.603 13.955 1.00 92.50 90 ASN A N 1
ATOM 674 C CA . ASN A 1 90 ? 7.517 -0.894 15.161 1.00 92.50 90 ASN A CA 1
ATOM 675 C C . ASN A 1 90 ? 6.852 -2.275 15.136 1.00 92.50 90 ASN A C 1
ATOM 677 O O . ASN A 1 90 ? 6.681 -2.841 16.206 1.00 92.50 90 ASN A O 1
ATOM 681 N N . SER A 1 91 ? 6.516 -2.836 13.968 1.00 85.56 91 SER A N 1
ATOM 682 C CA . SER A 1 91 ? 5.921 -4.179 13.876 1.00 85.56 91 SER A CA 1
ATOM 683 C C . SER A 1 91 ? 6.913 -5.318 14.135 1.00 85.56 91 SER A C 1
ATOM 685 O O . SER A 1 91 ? 6.491 -6.445 14.361 1.00 85.56 91 SER A O 1
ATOM 687 N N . TYR A 1 92 ? 8.221 -5.051 14.058 1.00 83.25 92 TYR A N 1
ATOM 688 C CA . TYR A 1 92 ? 9.273 -6.029 14.376 1.00 83.25 92 TYR A CA 1
ATOM 689 C C . TYR A 1 92 ? 9.676 -6.048 15.860 1.00 83.25 92 TYR A C 1
ATOM 691 O O . TYR A 1 92 ? 10.545 -6.837 16.231 1.00 83.25 92 TYR A O 1
ATOM 699 N N . LYS A 1 93 ? 9.115 -5.157 16.681 1.00 66.62 93 LYS A N 1
ATOM 700 C CA . LYS A 1 93 ? 9.358 -5.103 18.128 1.00 66.62 93 LYS A CA 1
ATOM 701 C C . LYS A 1 93 ? 8.313 -5.920 18.869 1.00 66.62 93 LYS A C 1
ATOM 703 O O . LYS A 1 93 ? 8.707 -6.539 19.879 1.00 66.62 93 LYS A O 1
#

Sequence (93 aa):
GCGNWNQKEIENKRIVYVLADGTIIMLYGTGPSLFAIDINGQKGPNKWGHDLFAFGTRGGGSRASYVATHVSSCYPIEKGGLSTTNMLINSYK

pLDDT: mean 88.18, std 6.85, range [60.44, 94.75]

Solvent-accessible surface area (backbone atoms only — not comparable to full-atom values): 5454 Å² total; per-residue (Å²): 129,56,77,49,77,40,70,71,39,45,78,73,70,40,55,71,47,75,45,96,89,44,35,29,42,37,30,60,51,100,50,65,59,34,28,34,40,29,74,60,37,92,61,71,86,79,40,40,23,73,37,31,36,51,32,19,51,44,67,51,96,91,43,78,70,46,82,36,44,84,54,72,95,66,66,68,65,39,93,94,38,37,54,41,54,55,47,52,62,58,74,76,109

Foldseek 3Di:
DLVCPDPVNQVPPWDWDQDPQQKIWIDSDPDQQKIKIFQPHPPDDDAFQARIAMWGWDDDDPGDIDIDQDDDPNTDQDVPGHRSVVVVVVVVD

Radius of gyration: 13.35 Å; Cα contacts (8 Å, |Δi|>4): 154; chains: 1; bounding box: 36×30×33 Å

Secondary structure (DSSP, 8-state):
--TTSSHHHHHHH--EEE-TTS-EEEESSSSTTSEEEESSTTSSPP-BTTTEEEEEEEEETTEEEEEESS--TTSPPPTT---HHHHHHHHT-

Mean predicted aligned error: 4.43 Å